Protein AF-A0A3D2XMK3-F1 (afdb_monomer_lite)

Seq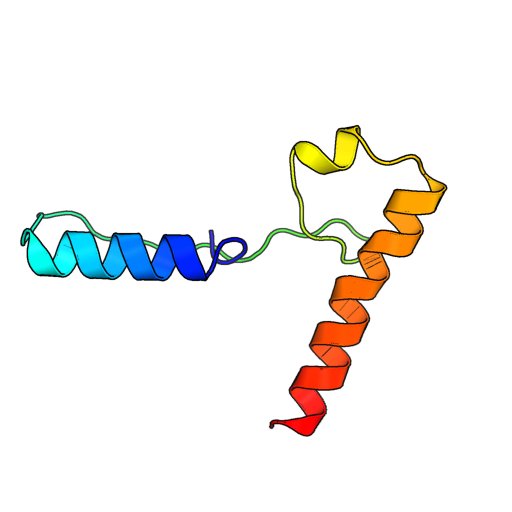uence (68 aa):
GEKDFQQLQIIKKLVKMTKANVKIVACSIEREPSGLAMSSRNTRLTTAERSHASKIYDVLKTTKGKFS

pLDDT: mean 96.13, std 4.17, range [64.69, 98.38]

Foldseek 3Di:
DCVPVVVLVVVVVVCVVVVPPDDDDDDDFDADPLCAGDDPCCVVDDPVRNNVNSVVRVVVVVVVVVVD

Structure (mmCIF, N/CA/C/O backbone):
data_AF-A0A3D2XMK3-F1
#
_entry.id   AF-A0A3D2XMK3-F1
#
loop_
_atom_site.group_PDB
_atom_site.id
_atom_site.type_symbol
_atom_site.label_atom_id
_atom_site.label_alt_id
_atom_site.label_comp_id
_atom_site.label_asym_id
_atom_site.label_entity_id
_atom_site.label_seq_id
_atom_site.pdbx_PDB_ins_code
_atom_site.Cartn_x
_atom_site.Cartn_y
_atom_site.Cartn_z
_atom_site.occupancy
_atom_site.B_iso_or_equiv
_atom_site.auth_seq_id
_atom_site.auth_comp_id
_atom_site.auth_asym_id
_atom_site.auth_atom_id
_atom_site.pdbx_PDB_model_num
ATOM 1 N N . GLY A 1 1 ? -5.884 4.677 3.702 1.00 92.75 1 GLY A N 1
ATOM 2 C CA . GLY A 1 1 ? -6.247 3.715 2.644 1.00 92.75 1 GLY A CA 1
ATOM 3 C C . GLY A 1 1 ? -5.610 2.375 2.937 1.00 92.75 1 GLY A C 1
ATOM 4 O O . GLY A 1 1 ? -4.688 2.316 3.739 1.00 92.75 1 GLY A O 1
ATOM 5 N N . GLU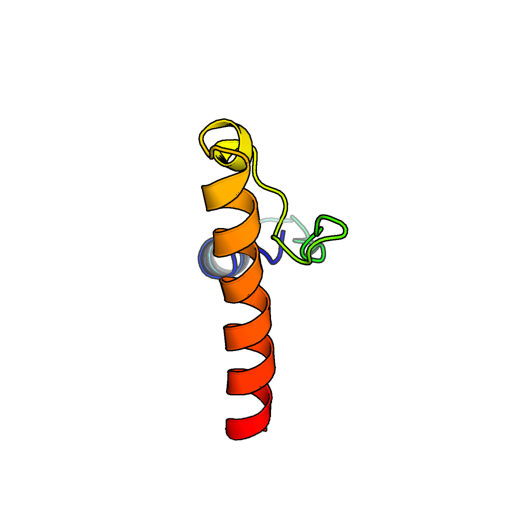 A 1 2 ? -6.077 1.315 2.290 1.00 97.06 2 GLU A N 1
ATOM 6 C CA . GLU A 1 2 ? -5.572 -0.057 2.446 1.00 97.06 2 GLU A CA 1
ATOM 7 C C . GLU A 1 2 ? -4.106 -0.223 2.032 1.00 97.06 2 GLU A C 1
ATOM 9 O O . GLU A 1 2 ? -3.463 -1.183 2.448 1.00 97.06 2 GLU A O 1
ATOM 14 N N . LYS A 1 3 ? -3.563 0.738 1.269 1.00 97.38 3 LYS A N 1
ATOM 15 C CA . LYS A 1 3 ? -2.152 0.775 0.857 1.00 97.38 3 LYS A CA 1
ATOM 16 C C . LYS A 1 3 ? -1.222 0.666 2.062 1.00 97.38 3 LYS A C 1
ATOM 18 O O . LYS A 1 3 ? -0.255 -0.085 2.034 1.00 97.38 3 LYS A O 1
ATOM 23 N N . ASP A 1 4 ? -1.556 1.386 3.125 1.00 97.81 4 ASP A N 1
ATOM 24 C CA . ASP A 1 4 ? -0.798 1.433 4.368 1.00 97.81 4 ASP A CA 1
ATOM 25 C C . ASP A 1 4 ? -1.476 0.518 5.400 1.00 97.81 4 ASP A C 1
ATOM 27 O O . ASP A 1 4 ? -2.054 0.969 6.392 1.00 97.81 4 ASP A O 1
ATOM 31 N N . PHE A 1 5 ? -1.458 -0.794 5.131 1.00 97.31 5 PHE A N 1
ATOM 32 C CA . PHE A 1 5 ? -2.212 -1.792 5.899 1.00 97.31 5 PHE A CA 1
ATOM 33 C C . PHE A 1 5 ? -1.906 -1.744 7.401 1.00 97.31 5 PHE A C 1
ATOM 35 O O . PHE A 1 5 ? -2.827 -1.694 8.215 1.00 97.31 5 PHE A O 1
ATOM 42 N N . GLN A 1 6 ? -0.625 -1.705 7.777 1.00 98.38 6 GLN A N 1
ATOM 43 C CA . GLN A 1 6 ? -0.216 -1.657 9.184 1.00 98.38 6 GLN A CA 1
ATOM 44 C C . GLN A 1 6 ? -0.752 -0.405 9.888 1.00 98.38 6 GLN A C 1
ATOM 46 O O . GLN A 1 6 ? -1.344 -0.517 10.961 1.00 98.38 6 GLN A O 1
ATOM 51 N N . GLN A 1 7 ? -0.631 0.770 9.259 1.00 98.31 7 GLN A N 1
ATOM 52 C CA . GLN A 1 7 ? -1.172 2.017 9.804 1.00 98.31 7 GLN A CA 1
ATOM 53 C C . GLN A 1 7 ? -2.687 1.915 10.010 1.00 98.31 7 GLN A C 1
ATOM 55 O O . GLN A 1 7 ? -3.191 2.282 11.070 1.00 98.31 7 GLN A O 1
ATOM 60 N N . LEU A 1 8 ? -3.422 1.375 9.031 1.00 98.12 8 LEU A N 1
ATOM 61 C CA . LEU A 1 8 ? -4.867 1.184 9.147 1.00 98.12 8 LEU A CA 1
ATOM 62 C C . LEU A 1 8 ? -5.233 0.291 10.343 1.00 98.12 8 LEU A C 1
ATOM 64 O O . LEU A 1 8 ? -6.162 0.621 11.081 1.00 98.12 8 LEU A O 1
ATOM 68 N N . GLN A 1 9 ? -4.511 -0.813 10.562 1.00 98.25 9 GLN A N 1
ATOM 69 C CA . GLN A 1 9 ? -4.758 -1.696 11.708 1.00 98.25 9 GLN A CA 1
ATOM 70 C C . GLN A 1 9 ? -4.446 -1.013 13.043 1.00 98.25 9 GLN A C 1
ATOM 72 O O . GLN A 1 9 ? -5.241 -1.116 13.978 1.00 98.25 9 GLN A O 1
ATOM 77 N N . ILE A 1 10 ? -3.339 -0.269 13.118 1.00 98.38 10 ILE A N 1
ATOM 78 C CA . ILE A 1 10 ? -2.956 0.495 14.314 1.00 98.38 10 ILE A CA 1
ATOM 79 C C . ILE A 1 10 ? -4.046 1.511 14.666 1.00 98.38 10 ILE A C 1
ATOM 81 O O . ILE A 1 10 ? -4.514 1.538 15.803 1.00 98.38 10 ILE A O 1
ATOM 85 N N . ILE A 1 11 ? -4.520 2.294 13.694 1.00 98.19 11 ILE A N 1
ATOM 86 C CA . ILE A 1 11 ? -5.565 3.300 13.924 1.00 98.19 11 ILE A CA 1
ATOM 87 C C . ILE A 1 11 ? -6.899 2.648 14.311 1.00 98.19 11 ILE A C 1
ATOM 89 O O . ILE A 1 11 ? -7.555 3.110 15.244 1.00 98.19 11 ILE A O 1
ATOM 93 N N . LYS A 1 12 ? -7.291 1.535 13.673 1.00 97.75 12 LYS A N 1
ATOM 94 C CA . LYS A 1 12 ? -8.484 0.767 14.079 1.00 97.75 12 LYS A CA 1
ATOM 95 C C . LYS A 1 12 ? -8.382 0.286 15.528 1.00 97.75 12 LYS A C 1
ATOM 97 O O . LYS A 1 12 ? -9.347 0.397 16.286 1.00 97.75 12 LYS A O 1
ATOM 102 N N . LYS A 1 13 ? -7.219 -0.241 15.922 1.00 98.00 13 LYS A N 1
ATOM 103 C CA . LYS A 1 13 ? -6.966 -0.693 17.293 1.00 98.00 13 LYS A CA 1
ATOM 104 C C . LYS A 1 13 ? -7.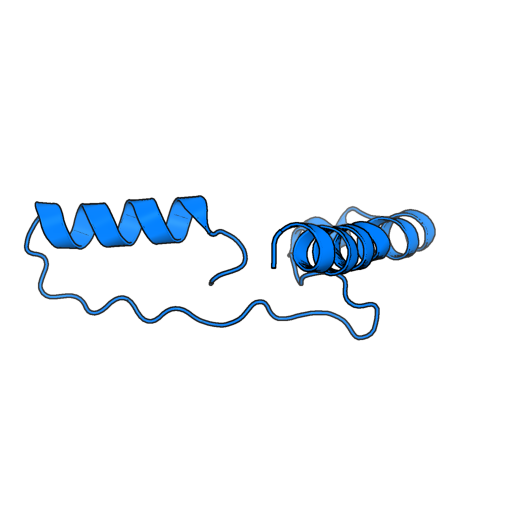019 0.473 18.280 1.00 98.00 13 LYS A C 1
ATOM 106 O O . LYS A 1 13 ? -7.650 0.322 19.323 1.00 98.00 13 LYS A O 1
ATOM 111 N N . LEU A 1 14 ? -6.436 1.619 17.928 1.00 98.38 14 LEU A N 1
ATOM 112 C CA . LEU A 1 14 ? -6.466 2.836 18.736 1.00 98.38 14 LEU A CA 1
ATOM 113 C C . LEU A 1 14 ? -7.902 3.303 18.993 1.00 98.38 14 LEU A C 1
ATOM 115 O O . LEU A 1 14 ? -8.276 3.454 20.149 1.00 98.38 14 LEU A O 1
ATOM 119 N N . VAL A 1 15 ? -8.725 3.441 17.947 1.00 98.25 15 VAL A N 1
ATOM 120 C CA . VAL A 1 15 ? -10.140 3.843 18.073 1.00 98.25 15 VAL A CA 1
ATOM 121 C C . VAL A 1 15 ? -10.912 2.892 18.991 1.00 98.25 15 VAL A C 1
ATOM 123 O O . VAL A 1 15 ? -11.669 3.338 19.853 1.00 98.25 15 VAL A O 1
ATOM 126 N N . LYS A 1 16 ? -10.680 1.578 18.862 1.00 97.75 16 LYS A N 1
ATOM 127 C CA . LYS A 1 16 ? -11.285 0.576 19.751 1.00 97.75 16 LYS A CA 1
ATOM 128 C C . LYS A 1 16 ? -10.841 0.754 21.207 1.00 97.75 16 LYS A C 1
ATOM 130 O O . LYS A 1 16 ? -11.662 0.613 22.107 1.00 97.75 16 LYS A O 1
ATOM 135 N N . MET A 1 17 ? -9.557 1.025 21.446 1.00 98.25 17 MET A N 1
ATOM 136 C CA . MET A 1 17 ? -8.997 1.175 22.794 1.00 98.25 17 MET A CA 1
ATOM 137 C C . MET A 1 17 ? -9.470 2.452 23.486 1.00 98.25 17 MET A C 1
ATOM 139 O O . MET A 1 17 ? -9.777 2.420 24.673 1.00 98.25 17 MET A O 1
ATOM 143 N N . THR A 1 18 ? -9.563 3.556 22.750 1.00 98.38 18 THR A N 1
ATOM 144 C CA . THR A 1 18 ? -9.978 4.855 23.295 1.00 98.38 18 THR A CA 1
ATOM 145 C C . THR A 1 18 ? -11.492 5.018 23.371 1.00 98.38 18 THR A C 1
ATOM 147 O O . THR A 1 18 ? -11.961 6.022 23.899 1.00 98.38 18 THR A O 1
ATOM 150 N N . LYS A 1 19 ? -12.265 4.054 22.845 1.00 97.19 19 LYS A N 1
ATOM 151 C CA . LYS A 1 19 ? -13.725 4.152 22.678 1.00 97.19 19 LYS A CA 1
ATOM 152 C C . LYS A 1 19 ? -14.136 5.439 21.946 1.00 97.19 19 LYS A C 1
ATOM 154 O O . LYS A 1 19 ? -15.190 6.007 22.222 1.00 97.19 19 LYS A O 1
ATOM 159 N N . ALA A 1 20 ? -13.293 5.913 21.028 1.00 97.75 20 ALA A N 1
ATOM 160 C CA . ALA A 1 20 ? -13.575 7.119 20.266 1.00 97.75 20 ALA A CA 1
ATOM 161 C C . ALA A 1 20 ? -14.814 6.908 19.384 1.00 97.75 20 ALA A C 1
ATOM 163 O O . ALA A 1 20 ? -14.926 5.893 18.695 1.00 97.75 20 ALA A O 1
ATOM 164 N N . ASN A 1 21 ? -15.725 7.884 19.365 1.00 97.56 21 ASN A N 1
ATOM 165 C CA . ASN A 1 21 ? -16.922 7.858 18.522 1.00 97.56 21 ASN A CA 1
ATOM 166 C C . ASN A 1 21 ? -16.587 8.237 17.066 1.00 97.56 21 ASN A C 1
ATOM 168 O O . ASN A 1 21 ? -17.027 9.263 16.552 1.00 97.56 21 ASN A O 1
ATOM 172 N N . VAL A 1 22 ? -15.734 7.440 16.419 1.00 97.62 22 VAL A N 1
ATOM 173 C CA . VAL A 1 22 ? -15.284 7.648 15.037 1.00 97.62 22 VAL A CA 1
ATOM 174 C C . VAL A 1 22 ? -15.364 6.331 14.273 1.00 97.62 22 VAL A C 1
ATOM 176 O O . VAL A 1 22 ? -14.876 5.298 14.728 1.00 97.62 22 VAL A O 1
ATOM 179 N N . LYS A 1 23 ? -15.941 6.367 13.068 1.00 96.69 23 LYS A N 1
ATOM 180 C CA . LYS A 1 23 ? -15.988 5.220 12.155 1.00 96.69 23 LYS A CA 1
ATOM 181 C C . LYS A 1 23 ? -14.812 5.272 11.182 1.00 96.69 23 LYS A C 1
ATOM 183 O O . LYS A 1 23 ? -14.721 6.178 10.361 1.00 96.69 23 LYS A O 1
ATOM 188 N N . ILE A 1 24 ? -13.940 4.265 11.226 1.00 97.50 24 ILE A N 1
ATOM 189 C CA . ILE A 1 24 ? -12.856 4.114 10.247 1.00 97.50 24 ILE A CA 1
ATOM 190 C C . ILE A 1 24 ? -13.396 3.431 8.988 1.00 97.50 24 ILE A C 1
ATOM 192 O O . ILE A 1 24 ? -13.753 2.253 9.023 1.00 97.50 24 ILE A O 1
ATOM 196 N N . VAL A 1 25 ? -13.415 4.156 7.870 1.00 97.38 25 VAL A N 1
ATOM 197 C CA . VAL A 1 25 ? -13.741 3.615 6.543 1.00 97.38 25 VAL A CA 1
ATOM 198 C C . VAL A 1 25 ? -12.437 3.328 5.801 1.00 97.38 25 VAL A C 1
ATOM 200 O O . VAL A 1 25 ? -11.608 4.218 5.614 1.00 97.38 25 VAL A O 1
ATOM 203 N N . ALA A 1 26 ? -12.219 2.067 5.428 1.00 97.12 26 ALA A N 1
ATOM 204 C CA . ALA A 1 26 ? -11.075 1.682 4.610 1.00 97.12 26 ALA A CA 1
ATOM 205 C C . ALA A 1 26 ? -11.381 1.971 3.135 1.00 97.12 26 ALA A C 1
ATOM 207 O O . ALA A 1 26 ? -12.472 1.664 2.666 1.00 97.12 26 ALA A O 1
ATOM 208 N N . CYS A 1 27 ? -10.412 2.541 2.423 1.00 96.44 27 CYS A N 1
ATOM 209 C CA . CYS A 1 27 ? -10.501 2.782 0.983 1.00 96.44 27 CYS A CA 1
ATOM 210 C C . CYS A 1 27 ? -9.480 1.909 0.263 1.00 96.44 27 CYS A C 1
ATOM 212 O O . CYS A 1 27 ? -8.351 1.783 0.758 1.00 96.44 27 CYS A O 1
ATOM 214 N N . SER A 1 28 ? -9.863 1.376 -0.895 1.00 97.38 28 SER A N 1
ATOM 215 C CA . SER A 1 28 ? -9.024 0.552 -1.763 1.00 97.38 28 SER A CA 1
ATOM 216 C C . SER A 1 28 ? -7.701 1.222 -2.133 1.00 97.38 28 SER A C 1
ATOM 218 O O . SER A 1 28 ? -7.526 2.440 -2.048 1.00 97.38 28 SER A O 1
ATOM 220 N N . ILE A 1 29 ? -6.730 0.400 -2.530 1.00 97.31 29 ILE A N 1
ATOM 221 C CA . ILE A 1 29 ? -5.468 0.889 -3.088 1.00 97.31 29 ILE A CA 1
ATOM 222 C C . ILE A 1 29 ? -5.730 1.416 -4.498 1.00 97.31 29 ILE A C 1
ATOM 224 O O . ILE A 1 29 ? -5.922 0.620 -5.414 1.00 97.31 29 ILE A O 1
ATOM 228 N N . GLU A 1 30 ? -5.657 2.732 -4.673 1.00 97.31 30 GLU A N 1
ATOM 229 C CA . GLU A 1 30 ? -5.632 3.348 -5.999 1.00 97.31 30 GLU A CA 1
ATOM 230 C C . GLU A 1 30 ? -4.314 3.041 -6.714 1.00 97.31 30 GLU A C 1
ATOM 232 O O . GLU A 1 30 ? -3.223 3.095 -6.125 1.00 97.31 30 GLU A O 1
ATOM 237 N N . ARG A 1 31 ? -4.415 2.697 -7.996 1.00 96.25 31 ARG A N 1
ATOM 238 C CA . ARG A 1 31 ? -3.285 2.254 -8.814 1.00 96.25 31 ARG A CA 1
ATOM 239 C C . ARG A 1 31 ? -3.236 3.015 -10.124 1.00 96.25 31 ARG A C 1
ATOM 241 O O . ARG A 1 31 ? -4.254 3.384 -10.694 1.00 96.25 31 ARG A O 1
ATOM 248 N N . GLU A 1 32 ? -2.019 3.228 -10.596 1.00 95.12 32 GLU A N 1
ATOM 249 C CA . GLU A 1 32 ? -1.750 3.701 -11.948 1.00 95.12 32 GLU A CA 1
ATOM 250 C C . GLU A 1 32 ? -2.141 2.625 -12.978 1.00 95.12 32 GLU A C 1
ATOM 252 O O . GLU A 1 32 ? -2.217 1.447 -12.615 1.00 95.12 32 GLU A O 1
ATOM 257 N N . PRO A 1 33 ? -2.302 2.969 -14.272 1.00 93.38 33 PRO A N 1
ATOM 258 C CA . PRO A 1 33 ? -2.552 1.976 -15.323 1.00 93.38 33 PRO A CA 1
ATOM 259 C C . PRO A 1 33 ? -1.494 0.863 -15.391 1.00 93.38 33 PRO A C 1
ATOM 261 O O . PRO A 1 33 ? -1.798 -0.260 -15.774 1.00 93.38 33 PRO A O 1
ATOM 264 N N . SER A 1 34 ? -0.260 1.153 -14.965 1.00 91.25 34 SER A N 1
ATOM 265 C CA . SER A 1 34 ? 0.831 0.176 -14.849 1.00 91.25 34 SER A CA 1
ATOM 266 C C . SER A 1 34 ? 0.655 -0.833 -13.704 1.00 91.25 34 SER A C 1
ATOM 268 O O . SER A 1 34 ? 1.455 -1.753 -13.582 1.00 91.25 34 SER A O 1
ATOM 270 N N . GLY A 1 35 ? -0.332 -0.651 -12.821 1.00 92.94 35 GLY A N 1
ATOM 271 C CA . GLY A 1 35 ? -0.532 -1.449 -11.607 1.00 92.94 35 GLY A CA 1
ATOM 272 C C . GLY A 1 35 ? 0.252 -0.952 -10.386 1.00 92.94 35 GLY A C 1
ATOM 273 O O . GLY A 1 35 ? -0.004 -1.406 -9.262 1.00 92.94 35 GLY A O 1
ATOM 274 N N . LEU A 1 36 ? 1.163 0.014 -10.558 1.00 96.56 36 LEU A N 1
ATOM 275 C CA . LEU A 1 36 ? 1.889 0.636 -9.451 1.00 96.56 36 LEU A CA 1
ATOM 276 C C . LEU A 1 36 ? 0.916 1.365 -8.512 1.00 96.56 36 LEU A C 1
ATOM 278 O O . LEU A 1 36 ? 0.065 2.133 -8.953 1.00 96.56 36 LEU A O 1
ATOM 282 N N . ALA A 1 37 ? 1.041 1.138 -7.203 1.00 97.56 37 ALA A N 1
ATOM 283 C CA . ALA A 1 37 ? 0.221 1.834 -6.215 1.00 97.56 37 ALA A CA 1
ATOM 284 C C . ALA A 1 37 ? 0.530 3.339 -6.212 1.00 97.56 37 ALA A C 1
ATOM 286 O O . ALA A 1 37 ? 1.697 3.741 -6.159 1.00 97.56 37 ALA A O 1
ATOM 287 N N . MET A 1 38 ? -0.511 4.174 -6.219 1.00 96.69 38 MET A N 1
ATOM 288 C CA . MET A 1 38 ? -0.336 5.624 -6.218 1.00 96.69 38 MET A CA 1
ATOM 289 C C . MET A 1 38 ? 0.317 6.102 -4.914 1.00 96.69 38 MET A C 1
ATOM 291 O O . MET A 1 38 ? -0.084 5.762 -3.790 1.00 96.69 38 MET A O 1
ATOM 295 N N . SER A 1 39 ? 1.360 6.917 -5.057 1.00 96.69 39 SER A N 1
ATOM 296 C CA . SER A 1 39 ? 2.113 7.485 -3.944 1.00 96.69 39 SER A CA 1
ATOM 297 C C . SER A 1 39 ? 2.750 8.799 -4.365 1.00 96.69 39 SER A C 1
ATOM 299 O O . SER A 1 39 ? 3.362 8.871 -5.427 1.00 96.69 39 SER A O 1
ATOM 301 N N . SER A 1 40 ? 2.699 9.816 -3.502 1.00 96.38 40 SER A N 1
ATOM 302 C CA . SER A 1 40 ? 3.425 11.074 -3.727 1.00 96.38 40 SER A CA 1
ATOM 303 C C . SER A 1 40 ? 4.930 10.856 -3.882 1.00 96.38 40 SER A C 1
ATOM 305 O O . SER A 1 40 ? 5.600 11.651 -4.523 1.00 96.38 40 SER A O 1
ATOM 307 N N . ARG A 1 41 ? 5.467 9.753 -3.342 1.00 97.00 41 ARG A N 1
ATOM 308 C CA . ARG A 1 41 ? 6.876 9.372 -3.498 1.00 97.00 41 ARG A CA 1
ATOM 309 C C . ARG A 1 41 ? 7.219 8.848 -4.896 1.00 97.00 41 ARG A C 1
ATOM 311 O O . ARG A 1 41 ? 8.401 8.817 -5.216 1.00 97.00 41 ARG A O 1
ATOM 318 N N . ASN A 1 42 ? 6.235 8.493 -5.731 1.00 96.81 42 ASN A N 1
ATOM 319 C CA . ASN A 1 42 ? 6.490 8.057 -7.111 1.00 96.81 42 ASN A CA 1
ATOM 320 C C . ASN A 1 42 ? 7.124 9.179 -7.952 1.00 96.81 42 ASN A C 1
ATOM 322 O O . ASN A 1 42 ? 7.764 8.885 -8.953 1.00 96.81 42 ASN A O 1
ATOM 326 N N . THR A 1 43 ? 7.012 10.447 -7.531 1.00 97.06 43 THR A N 1
ATOM 327 C CA . THR A 1 43 ? 7.689 11.594 -8.166 1.00 97.06 43 THR A CA 1
ATOM 328 C C . THR A 1 43 ? 9.213 11.539 -8.069 1.00 97.06 43 THR A C 1
ATOM 330 O O . THR A 1 43 ? 9.894 12.235 -8.811 1.00 97.06 43 THR A O 1
ATOM 333 N N . ARG A 1 44 ? 9.753 10.721 -7.159 1.00 97.62 44 ARG A N 1
ATOM 334 C CA . ARG A 1 44 ? 11.197 10.522 -6.978 1.00 97.62 44 ARG A CA 1
ATOM 335 C C . ARG A 1 44 ? 11.772 9.474 -7.927 1.00 97.62 44 ARG A C 1
ATOM 337 O O . ARG A 1 44 ? 12.984 9.324 -7.970 1.00 97.62 44 ARG A O 1
ATOM 344 N N . LEU A 1 45 ? 10.912 8.723 -8.615 1.00 97.31 45 LEU A N 1
ATOM 345 C CA . LEU A 1 45 ? 11.318 7.659 -9.522 1.00 97.31 45 LEU A CA 1
ATOM 346 C C . LEU A 1 45 ? 11.518 8.229 -10.924 1.00 97.31 45 LEU A C 1
ATOM 348 O O . LEU A 1 45 ? 10.668 8.955 -11.442 1.00 97.31 45 LEU A O 1
ATOM 352 N N . THR A 1 46 ? 12.599 7.817 -11.571 1.00 97.94 46 THR A N 1
ATOM 353 C CA . THR A 1 46 ? 12.742 7.933 -13.023 1.00 97.94 46 THR A CA 1
ATOM 354 C C . THR A 1 46 ? 11.685 7.083 -13.737 1.00 97.94 46 THR A C 1
ATOM 356 O O . THR A 1 46 ? 11.092 6.165 -13.161 1.00 97.94 46 THR A O 1
ATOM 359 N N . THR A 1 47 ? 11.462 7.329 -15.029 1.00 95.38 47 THR A N 1
ATOM 360 C CA . THR A 1 47 ? 10.536 6.518 -15.840 1.00 95.38 47 THR A CA 1
ATOM 361 C C . THR A 1 47 ? 10.898 5.027 -15.813 1.00 95.38 47 THR A C 1
ATOM 363 O O . THR A 1 47 ? 10.011 4.180 -15.688 1.00 95.38 47 THR A O 1
ATOM 366 N N . ALA A 1 48 ? 12.195 4.700 -15.864 1.00 96.62 48 ALA A N 1
ATOM 367 C CA . ALA A 1 48 ? 12.677 3.322 -15.804 1.00 96.62 48 ALA A CA 1
ATOM 368 C C . ALA A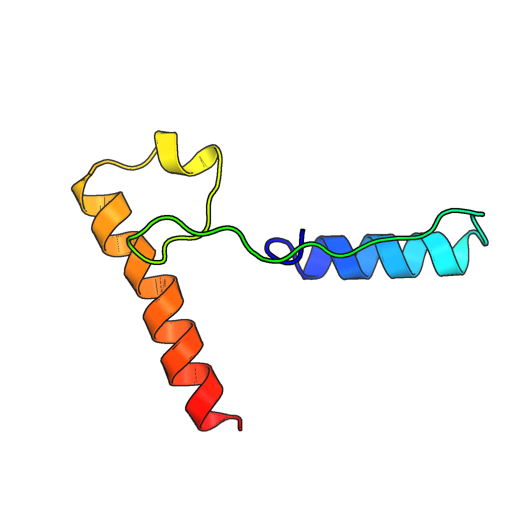 1 48 ? 12.396 2.673 -14.438 1.00 96.62 48 ALA A C 1
ATOM 370 O O . ALA A 1 48 ? 11.861 1.565 -14.378 1.00 96.62 48 ALA A O 1
ATOM 371 N N . GLU A 1 49 ? 12.679 3.372 -13.336 1.00 97.69 49 GLU A N 1
ATOM 372 C CA . GLU A 1 49 ? 12.398 2.876 -11.983 1.00 97.69 49 GLU A CA 1
ATOM 373 C C . GLU A 1 49 ? 10.899 2.731 -11.728 1.00 97.69 49 GLU A C 1
ATOM 375 O O . GLU A 1 49 ? 10.479 1.754 -11.117 1.00 97.69 49 GLU A O 1
ATOM 380 N N . ARG A 1 50 ? 10.073 3.652 -12.237 1.00 95.56 50 ARG A N 1
ATOM 381 C CA . ARG A 1 50 ? 8.611 3.582 -12.120 1.00 95.56 50 ARG A CA 1
ATOM 382 C C . ARG A 1 50 ? 8.045 2.360 -12.841 1.00 95.56 50 ARG A C 1
ATOM 384 O O . ARG A 1 50 ? 7.197 1.666 -12.283 1.00 95.56 50 ARG A O 1
ATOM 391 N N . SER A 1 51 ? 8.560 2.056 -14.035 1.00 94.00 51 SER A N 1
ATOM 392 C CA . SER A 1 51 ? 8.228 0.820 -14.753 1.00 94.00 51 SER A CA 1
ATOM 393 C C . SER A 1 51 ? 8.733 -0.429 -14.032 1.00 94.00 51 SER A C 1
ATOM 395 O O . SER A 1 51 ? 8.117 -1.484 -14.142 1.00 94.00 51 SER A O 1
ATOM 397 N N . HIS A 1 52 ? 9.854 -0.353 -13.314 1.00 96.75 52 HIS A N 1
ATOM 398 C CA . HIS A 1 52 ? 10.352 -1.490 -12.546 1.00 96.75 52 HIS A CA 1
ATOM 399 C C . HIS A 1 52 ? 9.544 -1.701 -11.259 1.00 96.75 52 HIS A C 1
ATOM 401 O O . HIS A 1 52 ? 9.249 -2.835 -10.889 1.00 96.75 52 HIS A O 1
ATOM 407 N N . ALA A 1 53 ? 9.142 -0.614 -10.599 1.00 97.31 53 ALA A N 1
ATOM 408 C CA . ALA A 1 53 ? 8.383 -0.627 -9.357 1.00 97.31 53 ALA A CA 1
ATOM 409 C C . ALA A 1 53 ? 6.983 -1.234 -9.527 1.00 97.31 53 ALA A C 1
ATOM 411 O O . ALA A 1 53 ? 6.466 -1.831 -8.582 1.00 97.31 53 ALA A O 1
ATOM 412 N N . SER A 1 54 ? 6.365 -1.136 -10.713 1.00 95.12 54 SER A N 1
ATOM 413 C CA . SER A 1 54 ? 5.058 -1.762 -10.960 1.00 95.12 54 SER A CA 1
ATOM 414 C C . SER A 1 54 ? 5.085 -3.282 -10.763 1.00 95.12 54 SER A C 1
ATOM 416 O O . SER A 1 54 ? 4.108 -3.842 -10.263 1.00 95.12 54 SER A O 1
ATOM 418 N N . LYS A 1 55 ? 6.234 -3.933 -11.010 1.00 96.69 55 LYS A N 1
ATOM 419 C CA . LYS A 1 55 ? 6.430 -5.381 -10.816 1.00 96.69 55 LYS A CA 1
ATOM 420 C C . LYS A 1 55 ? 6.189 -5.840 -9.379 1.00 96.69 55 LYS A C 1
ATOM 422 O O . LYS A 1 55 ? 5.872 -7.006 -9.157 1.00 96.69 55 LYS A O 1
ATOM 427 N N . ILE A 1 56 ? 6.301 -4.943 -8.392 1.00 96.44 56 ILE A N 1
ATOM 428 C CA . ILE A 1 56 ? 5.964 -5.253 -6.994 1.00 96.44 56 ILE A CA 1
ATOM 429 C C . ILE A 1 56 ? 4.528 -5.784 -6.911 1.00 96.44 56 ILE A C 1
ATOM 431 O O . ILE A 1 56 ? 4.261 -6.753 -6.201 1.00 96.44 56 ILE A O 1
ATOM 435 N N . TYR A 1 57 ? 3.598 -5.179 -7.654 1.00 95.56 57 TYR A N 1
ATOM 436 C CA . TYR A 1 57 ? 2.208 -5.616 -7.650 1.00 95.56 57 TYR A CA 1
ATOM 437 C C . TYR A 1 57 ? 2.032 -7.001 -8.283 1.00 95.56 57 TYR A C 1
ATOM 439 O O . TYR A 1 57 ? 1.315 -7.834 -7.724 1.00 95.56 57 TYR A O 1
ATOM 447 N N . ASP A 1 58 ? 2.732 -7.278 -9.381 1.00 94.69 58 ASP A N 1
ATOM 448 C CA . ASP A 1 58 ? 2.688 -8.577 -10.059 1.00 94.69 58 ASP A CA 1
ATOM 449 C C . ASP A 1 58 ? 3.205 -9.702 -9.160 1.00 94.69 58 ASP A C 1
ATOM 451 O O . ASP A 1 58 ? 2.585 -10.767 -9.057 1.00 94.69 58 ASP A O 1
ATOM 455 N N . VAL A 1 59 ? 4.304 -9.449 -8.441 1.00 96.62 59 VAL A N 1
ATOM 456 C CA . VAL A 1 59 ? 4.864 -10.395 -7.466 1.00 96.62 59 VAL A CA 1
ATOM 457 C C . VAL A 1 59 ? 3.879 -10.640 -6.328 1.00 96.62 59 VAL A C 1
ATOM 459 O O . VAL A 1 59 ? 3.658 -11.795 -5.963 1.00 96.62 59 VAL A O 1
ATOM 462 N N . LEU A 1 60 ? 3.235 -9.597 -5.793 1.00 95.69 60 LEU A N 1
ATOM 463 C CA . LEU A 1 60 ? 2.218 -9.752 -4.748 1.00 95.69 60 LEU A CA 1
ATOM 464 C C . LEU A 1 60 ? 1.021 -10.579 -5.237 1.00 95.69 60 LEU A C 1
ATOM 466 O O . LEU A 1 60 ? 0.560 -11.469 -4.521 1.00 95.69 60 LEU A O 1
ATOM 470 N N . LYS A 1 61 ? 0.540 -10.331 -6.462 1.00 94.56 61 LYS A N 1
ATOM 471 C CA . LYS A 1 61 ? -0.579 -11.074 -7.062 1.00 94.56 61 LYS A CA 1
ATOM 472 C C . LYS A 1 61 ? -0.224 -12.547 -7.271 1.00 94.56 61 LYS A C 1
ATOM 474 O O . LYS A 1 61 ? -0.999 -13.420 -6.891 1.00 94.56 61 LYS A O 1
ATOM 479 N N . THR A 1 62 ? 0.960 -12.813 -7.815 1.00 96.50 62 THR A N 1
ATOM 480 C CA . THR A 1 62 ? 1.481 -14.172 -8.020 1.00 96.50 62 THR A CA 1
ATOM 481 C C . THR A 1 62 ? 1.652 -14.903 -6.691 1.00 96.50 62 THR A C 1
ATOM 483 O O . THR A 1 62 ? 1.245 -16.052 -6.551 1.00 96.50 62 THR A O 1
ATOM 486 N N . THR A 1 63 ? 2.216 -14.224 -5.691 1.00 97.19 63 THR A N 1
ATOM 487 C CA . THR A 1 63 ? 2.432 -14.785 -4.353 1.00 97.19 63 THR A CA 1
ATOM 488 C C . THR A 1 63 ? 1.107 -15.123 -3.685 1.00 97.19 63 THR A C 1
ATOM 490 O O . THR A 1 63 ? 0.973 -16.220 -3.157 1.00 97.19 63 THR A O 1
ATOM 493 N N . LYS A 1 64 ? 0.094 -14.249 -3.773 1.00 96.06 64 LYS A N 1
ATOM 494 C CA . LYS A 1 64 ? -1.248 -14.514 -3.234 1.00 96.06 64 LYS A CA 1
ATOM 495 C C . LYS A 1 64 ? -1.816 -15.851 -3.725 1.00 96.06 64 LYS A C 1
ATOM 497 O O . LYS A 1 64 ? -2.354 -16.596 -2.914 1.00 96.06 64 LYS A O 1
ATOM 502 N N . GLY A 1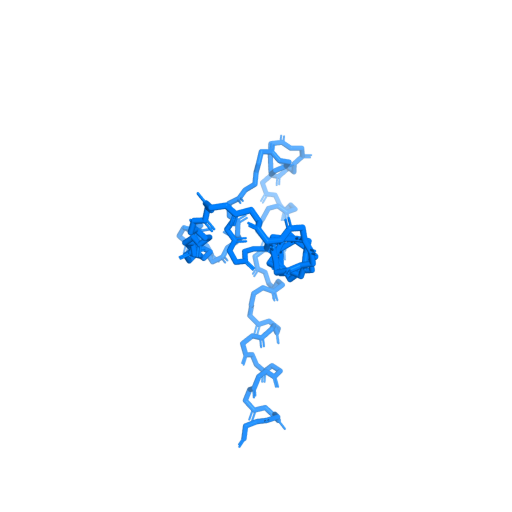 65 ? -1.648 -16.178 -5.008 1.00 95.06 65 GLY A N 1
ATOM 503 C CA . GLY A 1 65 ? -2.110 -17.448 -5.581 1.00 95.06 65 GLY A CA 1
ATOM 504 C C . GLY A 1 65 ? -1.436 -18.703 -5.008 1.00 95.06 65 GLY A C 1
ATOM 505 O O . GLY A 1 65 ? -1.957 -19.789 -5.200 1.00 95.06 65 GLY A O 1
ATOM 506 N N . LYS A 1 66 ? -0.306 -18.571 -4.299 1.00 95.31 66 LYS A N 1
ATOM 507 C CA . LYS A 1 66 ? 0.382 -19.683 -3.616 1.00 95.31 66 LYS A CA 1
ATOM 508 C C . LYS A 1 66 ? -0.065 -19.889 -2.165 1.00 95.31 66 LYS A C 1
ATOM 510 O O . LYS A 1 66 ? 0.289 -20.895 -1.565 1.00 95.31 66 LYS A O 1
ATOM 515 N N . PHE A 1 67 ? -0.770 -18.914 -1.594 1.00 90.62 67 PHE A N 1
ATOM 516 C CA . PHE A 1 67 ? -1.274 -18.932 -0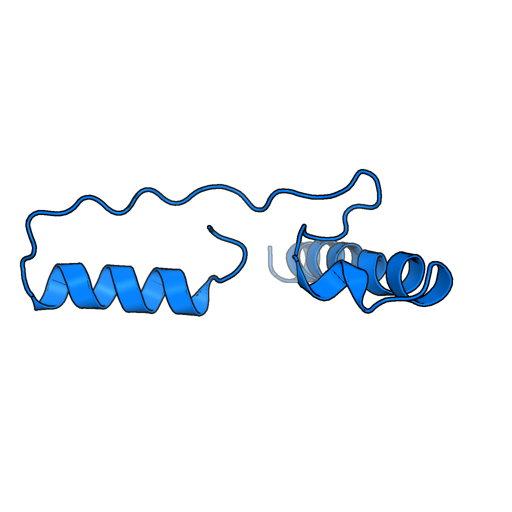.214 1.00 90.62 67 PHE A CA 1
ATOM 517 C C . PHE A 1 67 ? -2.809 -18.968 -0.154 1.00 90.62 67 PHE A C 1
ATOM 519 O O . PHE A 1 67 ? -3.380 -18.807 0.923 1.00 90.62 67 PHE A O 1
ATOM 526 N N . SER A 1 68 ? -3.459 -19.107 -1.312 1.00 64.69 68 SER A N 1
ATOM 527 C CA . SER A 1 68 ? -4.908 -19.287 -1.458 1.00 64.69 68 SER A CA 1
ATOM 528 C C . SER A 1 68 ? -5.188 -20.753 -1.746 1.00 64.69 68 SER A C 1
ATOM 530 O O . SER A 1 68 ? -6.211 -21.247 -1.236 1.00 64.69 68 SER A O 1
#

Secondary structure (DSSP, 8-state):
-TTSHHHHHHHHHHHHHHT-S---------B-TTSPBP-GGGGGS-HHHHHHHTHHHHHHHHHHTT--

Radius of gyration: 15.59 Å; chains: 1; bounding box: 30×31×39 Å